Protein AF-A0A0P4W5N9-F1 (afdb_monomer)

Radius of gyration: 17.72 Å; Cα contacts (8 Å, |Δi|>4): 157; chains: 1; bounding box: 41×37×50 Å

Solvent-accessible surface area (backbone atoms only — not comparable to full-atom values): 8328 Å² total; per-residue (Å²): 131,87,74,68,89,72,48,88,64,92,82,83,87,87,86,87,86,80,56,73,93,50,96,64,72,24,64,38,69,40,83,50,71,43,61,37,95,86,62,81,39,44,71,47,76,47,77,48,41,24,41,26,53,96,51,42,62,42,7,51,51,43,60,77,39,32,64,59,48,20,67,70,31,73,38,44,77,46,87,46,69,68,39,29,52,49,18,48,55,47,11,52,50,53,41,54,58,51,50,67,73,49,50,70,64,64,67,70,71,61,83,83,72,88,75,98,79,72,88,78,78,68,92,40,49,51,74,56,80,78,82,81,129

Nearest PDB structures (foldseek):
  8t2j-assembly1_A  TM=9.171E-01  e=1.812E-06  Homo sapiens
  6b67-assembly3_C  TM=7.697E-01  e=2.756E-03  Homo sapiens
  4raf-assembly1_A  TM=7.796E-01  e=3.533E-03  Homo sapiens
  3jrq-assembly1_A  TM=7.396E-01  e=8.427E-03  Arabidopsis thaliana
  3nmn-assembly2_D  TM=6.580E-01  e=1.015E-02  Arabidopsis thaliana

Foldseek 3Di:
DPDQPFPQDPDDDDDDDDCPPPPDRLKDKDWDWDADPVRRTTPDIDIWIKAFDPHSVLNVLCRVQLVVQLVVDPLCRDSDPVSVVVSNVRSVVVSLVVCVVCVVVRVVPPPDDDDPDPPDDRGDIDTPPDDDD

Sequence (133 aa):
MPSASRVGVNLRASAYLHQGDRKYMEDEFQVAYQRTHDKKDIEYAFFGIFDGHGGKEAAHFAKDNLMDNIVSLRAFWSDDDEDVLAAIKEGFLQTHMAMWKVLGEWRENEVLAVSTHQRERRPSCIFLVSFSL

pLDDT: mean 79.3, std 20.72, range [22.66, 97.94]

Structure (mmCIF, N/CA/C/O backbone):
data_AF-A0A0P4W5N9-F1
#
_entry.id   AF-A0A0P4W5N9-F1
#
loop_
_atom_site.group_PDB
_atom_site.id
_atom_site.type_symbol
_atom_site.label_atom_id
_atom_site.label_alt_id
_atom_site.label_comp_id
_atom_site.label_asym_id
_atom_site.label_entity_id
_atom_site.label_seq_id
_atom_site.pdbx_PDB_ins_code
_atom_site.Cartn_x
_atom_site.Cartn_y
_atom_site.Cartn_z
_atom_site.occupancy
_atom_site.B_iso_or_equiv
_atom_site.auth_seq_id
_atom_site.auth_comp_id
_atom_site.auth_asym_id
_atom_site.auth_atom_id
_atom_site.pdbx_PDB_model_num
ATOM 1 N N . MET A 1 1 ? 15.531 -5.811 -24.502 1.00 41.53 1 MET A N 1
ATOM 2 C CA . MET A 1 1 ? 15.380 -5.323 -23.120 1.00 41.53 1 MET A CA 1
ATOM 3 C C . MET A 1 1 ? 15.980 -6.386 -22.216 1.00 41.53 1 MET A C 1
ATOM 5 O O . MET A 1 1 ? 15.424 -7.483 -22.205 1.00 41.53 1 MET A O 1
ATOM 9 N N . PRO A 1 2 ? 17.151 -6.176 -21.592 1.00 44.38 2 PRO A N 1
ATOM 10 C CA . PRO A 1 2 ? 17.578 -7.078 -20.538 1.00 44.38 2 PRO A CA 1
ATOM 11 C C . PRO A 1 2 ? 16.623 -6.896 -19.355 1.00 44.38 2 PRO A C 1
ATOM 13 O O . PRO A 1 2 ? 16.151 -5.800 -19.091 1.00 44.38 2 PRO A O 1
ATOM 16 N N . SER A 1 3 ? 16.250 -8.020 -18.767 1.00 47.47 3 SER A N 1
ATOM 17 C CA . SER A 1 3 ? 15.223 -8.154 -17.745 1.00 47.47 3 SER A CA 1
ATOM 18 C C . SER A 1 3 ? 15.693 -7.568 -16.418 1.00 47.47 3 SER A C 1
ATOM 20 O O . SER A 1 3 ? 16.749 -7.993 -15.945 1.00 47.47 3 SER A O 1
ATOM 22 N N . ALA A 1 4 ? 14.860 -6.727 -15.794 1.00 56.75 4 ALA A N 1
ATOM 23 C CA . ALA A 1 4 ? 14.888 -6.441 -14.361 1.00 56.75 4 ALA A CA 1
ATOM 24 C C . ALA A 1 4 ? 15.213 -7.720 -13.577 1.00 56.75 4 ALA A C 1
ATOM 26 O O . ALA A 1 4 ? 14.743 -8.807 -13.941 1.00 56.75 4 ALA A O 1
ATOM 27 N N . SER A 1 5 ? 16.062 -7.590 -12.560 1.00 54.41 5 SER A N 1
ATOM 28 C CA . SER A 1 5 ? 16.602 -8.648 -11.703 1.00 54.41 5 SER A CA 1
ATOM 29 C C . SER A 1 5 ? 15.534 -9.672 -11.303 1.00 54.41 5 SER A C 1
ATOM 31 O O . SER A 1 5 ? 14.800 -9.494 -10.334 1.00 54.41 5 SER A O 1
ATOM 33 N N . ARG A 1 6 ? 15.428 -10.759 -12.075 1.00 57.72 6 ARG A N 1
ATOM 34 C CA . ARG A 1 6 ? 14.434 -11.817 -11.870 1.00 57.72 6 ARG A CA 1
ATOM 35 C C . ARG A 1 6 ? 14.758 -12.570 -10.597 1.00 57.72 6 ARG A C 1
ATOM 37 O O . ARG A 1 6 ? 15.803 -13.215 -10.494 1.00 57.72 6 ARG A O 1
ATOM 44 N N . VAL A 1 7 ? 13.845 -12.512 -9.637 1.00 54.75 7 VAL A N 1
ATOM 45 C CA . VAL A 1 7 ? 13.990 -13.219 -8.374 1.00 54.75 7 VAL A CA 1
ATOM 46 C C . VAL A 1 7 ? 13.682 -14.704 -8.611 1.00 54.75 7 VAL A C 1
ATOM 48 O O . VAL A 1 7 ? 12.554 -15.165 -8.450 1.00 54.75 7 VAL A O 1
ATOM 51 N N . GLY A 1 8 ? 14.702 -15.470 -9.006 1.00 55.47 8 GLY A N 1
ATOM 52 C CA . GLY A 1 8 ? 14.658 -16.931 -9.134 1.00 55.47 8 GLY A CA 1
ATOM 53 C C . GLY A 1 8 ? 14.663 -17.636 -7.774 1.00 55.47 8 GLY A C 1
ATOM 54 O O . GLY A 1 8 ? 15.537 -18.461 -7.511 1.00 55.47 8 GLY A O 1
ATOM 55 N N . VAL A 1 9 ? 13.742 -17.277 -6.874 1.00 63.22 9 VAL A N 1
ATOM 56 C CA . VAL A 1 9 ? 13.707 -17.802 -5.500 1.00 63.22 9 VAL A CA 1
ATOM 57 C C . VAL A 1 9 ? 12.423 -18.569 -5.206 1.00 63.22 9 VAL A C 1
ATOM 59 O O . VAL A 1 9 ? 11.317 -18.165 -5.565 1.00 63.22 9 VAL A O 1
ATOM 62 N N . ASN A 1 10 ? 12.571 -19.664 -4.462 1.00 74.44 10 ASN A N 1
ATOM 63 C CA . ASN A 1 10 ? 11.459 -20.295 -3.762 1.00 74.44 10 ASN A CA 1
ATOM 64 C C . ASN A 1 10 ? 11.087 -19.420 -2.558 1.00 74.44 10 ASN A C 1
ATOM 66 O O . ASN A 1 10 ? 11.678 -19.544 -1.486 1.00 74.44 10 ASN A O 1
ATOM 70 N N . LEU A 1 11 ? 10.122 -18.518 -2.739 1.00 77.56 11 LEU A N 1
ATOM 71 C CA . LEU A 1 11 ? 9.620 -17.666 -1.665 1.00 77.56 11 LEU A CA 1
ATOM 72 C C . LEU A 1 11 ? 8.588 -18.426 -0.821 1.00 77.56 11 LEU A C 1
ATOM 74 O O . LEU A 1 11 ? 7.526 -18.808 -1.313 1.00 77.56 11 LEU A O 1
ATOM 78 N N . ARG A 1 12 ? 8.882 -18.616 0.467 1.00 86.94 12 ARG A N 1
ATOM 79 C CA . ARG A 1 12 ? 7.922 -19.100 1.465 1.00 86.94 12 ARG A CA 1
ATOM 80 C C . ARG A 1 12 ? 7.777 -18.045 2.549 1.00 86.94 12 ARG A C 1
ATOM 82 O O . ARG A 1 12 ? 8.737 -17.760 3.253 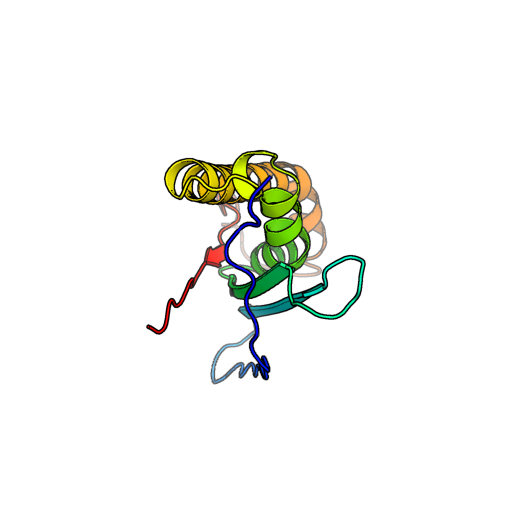1.00 86.94 12 ARG A O 1
ATOM 89 N N . ALA A 1 13 ? 6.570 -17.516 2.700 1.00 87.75 13 ALA A N 1
ATOM 90 C CA . ALA A 1 13 ? 6.246 -16.536 3.724 1.00 87.75 13 ALA A CA 1
ATOM 91 C C . ALA A 1 13 ? 5.087 -17.022 4.598 1.00 87.75 13 ALA A C 1
ATOM 93 O O . ALA A 1 13 ? 4.246 -17.819 4.178 1.00 87.75 13 ALA A O 1
ATOM 94 N N . SER A 1 14 ? 5.061 -16.569 5.844 1.00 91.12 14 SER A N 1
ATOM 95 C CA . SER A 1 14 ? 3.984 -16.807 6.803 1.00 91.12 14 SER A CA 1
ATOM 96 C C . SER A 1 14 ? 3.885 -15.581 7.702 1.00 91.12 14 SER A C 1
ATOM 98 O O . SER A 1 14 ? 4.897 -14.939 7.968 1.00 91.12 14 SER A O 1
ATOM 100 N N . ALA A 1 15 ? 2.678 -15.252 8.145 1.00 89.75 15 ALA A N 1
ATOM 101 C CA . ALA A 1 15 ? 2.411 -14.089 8.978 1.00 89.75 15 ALA A CA 1
ATOM 102 C C . ALA A 1 15 ? 1.452 -14.475 10.106 1.00 89.75 15 ALA A C 1
ATOM 104 O O . ALA A 1 15 ? 0.654 -15.405 9.964 1.00 89.75 15 ALA A O 1
ATOM 105 N N . TYR A 1 16 ? 1.565 -13.783 11.234 1.00 93.31 16 TYR A N 1
ATOM 106 C CA . TYR A 1 16 ? 0.788 -14.043 12.439 1.00 93.31 16 TYR A CA 1
ATOM 107 C C . TYR A 1 16 ? 0.581 -12.732 13.201 1.00 93.31 16 TYR A C 1
ATOM 109 O O . TYR A 1 16 ? 1.523 -11.955 13.337 1.00 93.31 16 TYR A O 1
ATOM 117 N N . LEU A 1 17 ? -0.637 -12.509 13.700 1.00 91.88 17 LEU A N 1
ATOM 118 C CA . LEU A 1 17 ? -0.993 -11.366 14.543 1.00 91.88 17 LEU A CA 1
ATOM 119 C C . LEU A 1 17 ? -1.381 -11.852 15.933 1.00 91.88 17 LEU A C 1
ATOM 121 O O . LEU A 1 17 ? -2.009 -12.902 16.085 1.00 91.88 17 LEU A O 1
ATOM 125 N N . HIS A 1 18 ? -1.042 -11.061 16.945 1.00 94.88 18 HIS A N 1
ATOM 126 C CA . HIS A 1 18 ? -1.394 -11.338 18.327 1.00 94.88 18 HIS A CA 1
ATOM 127 C C . HIS A 1 18 ? -1.795 -10.041 19.029 1.00 94.88 18 HIS A C 1
ATOM 129 O O . HIS A 1 18 ? -0.967 -9.154 19.202 1.00 94.88 18 HIS A O 1
ATOM 135 N N . GLN A 1 19 ? -3.050 -9.959 19.477 1.00 93.94 19 GLN A N 1
ATOM 136 C CA . GLN A 1 19 ? -3.602 -8.758 20.121 1.00 93.94 19 GLN A CA 1
ATOM 137 C C . GLN A 1 19 ? -2.890 -8.389 21.431 1.00 93.94 19 GLN A C 1
ATOM 139 O O . GLN A 1 19 ? -2.788 -7.212 21.782 1.00 93.94 19 GLN A O 1
ATOM 144 N N . GLY A 1 20 ? -2.409 -9.394 22.165 1.00 94.44 20 GLY A N 1
ATOM 145 C CA . GLY A 1 20 ? -1.807 -9.211 23.480 1.00 94.44 20 GLY A CA 1
ATOM 146 C C . GLY A 1 20 ? -2.792 -8.580 24.462 1.00 94.44 20 GLY A C 1
ATOM 147 O O . GLY A 1 20 ? -3.995 -8.826 24.398 1.00 94.44 20 GLY A O 1
ATOM 148 N N . ASP A 1 21 ? -2.277 -7.719 25.338 1.00 94.38 21 ASP A N 1
ATOM 149 C CA . ASP A 1 21 ? -3.060 -7.070 26.398 1.00 94.38 21 ASP A CA 1
ATOM 150 C C . ASP A 1 21 ? -3.845 -5.830 25.920 1.00 94.38 21 ASP A C 1
ATOM 152 O O . ASP A 1 21 ? -4.414 -5.087 26.725 1.00 94.38 21 ASP A O 1
ATOM 156 N N . ARG A 1 22 ? -3.867 -5.549 24.608 1.00 90.62 22 ARG A N 1
ATOM 157 C CA . ARG A 1 22 ? -4.613 -4.410 24.056 1.00 90.62 22 ARG A CA 1
ATOM 158 C C . ARG A 1 22 ? -6.112 -4.702 24.051 1.00 90.62 22 ARG A C 1
ATOM 160 O O . ARG A 1 22 ? -6.548 -5.832 23.859 1.00 90.62 22 ARG A O 1
ATOM 167 N N . LYS A 1 23 ? -6.925 -3.653 24.212 1.00 90.12 23 LYS A N 1
ATOM 168 C CA . LYS A 1 23 ? -8.394 -3.769 24.197 1.00 90.12 23 LYS A CA 1
ATOM 169 C C . LYS A 1 23 ? -8.940 -4.194 22.826 1.00 90.12 23 LYS A C 1
ATOM 171 O O . LYS A 1 23 ? -9.930 -4.917 22.772 1.00 90.12 23 LYS A O 1
ATOM 176 N N . TYR A 1 24 ? -8.293 -3.750 21.751 1.00 88.81 24 TYR A N 1
ATOM 177 C CA . TYR A 1 24 ? -8.650 -4.051 20.366 1.00 88.81 24 TYR A CA 1
ATOM 178 C C . TYR A 1 24 ? -7.382 -4.383 19.570 1.00 88.81 24 TYR A C 1
ATOM 180 O O . TYR A 1 24 ? -6.317 -3.841 19.868 1.00 88.81 24 TYR A O 1
ATOM 188 N N . MET A 1 25 ? -7.503 -5.270 18.580 1.00 92.56 25 MET A N 1
ATOM 189 C CA . MET A 1 25 ? -6.458 -5.545 17.591 1.00 92.56 25 MET A CA 1
ATOM 190 C C . MET A 1 25 ? -6.582 -4.522 16.455 1.00 92.56 25 MET A C 1
ATOM 192 O O . MET A 1 25 ? -7.532 -4.594 15.675 1.00 92.56 25 MET A O 1
ATOM 196 N N . GLU A 1 26 ? -5.670 -3.550 16.413 1.00 90.62 26 GLU A N 1
ATOM 197 C CA . GLU A 1 26 ? -5.640 -2.494 15.386 1.00 90.62 26 GLU A CA 1
ATOM 198 C C . GLU A 1 26 ? -4.587 -2.761 14.293 1.00 90.62 26 GLU A C 1
ATOM 200 O O . GLU A 1 26 ? -4.636 -2.118 13.246 1.00 90.62 26 GLU A O 1
ATOM 205 N N . ASP A 1 27 ? -3.679 -3.723 14.505 1.00 91.50 27 ASP A N 1
ATOM 206 C CA . ASP A 1 27 ? -2.677 -4.138 13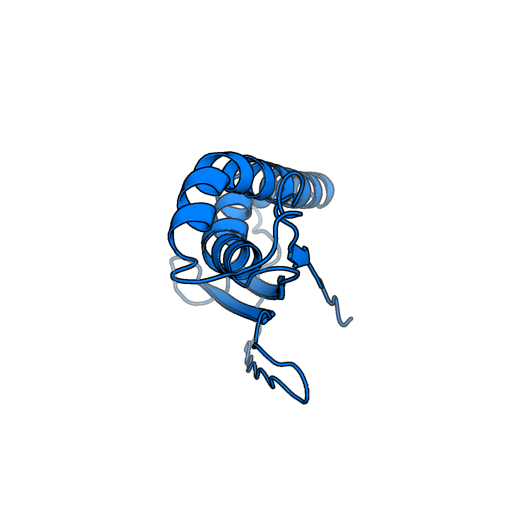.520 1.00 91.50 27 ASP A CA 1
ATOM 207 C C . ASP A 1 27 ? -3.295 -4.954 12.377 1.00 91.50 27 ASP A C 1
ATOM 209 O O . ASP A 1 27 ? -4.143 -5.827 12.580 1.00 91.50 27 ASP A O 1
ATOM 213 N N . GLU A 1 28 ? -2.770 -4.743 11.176 1.00 93.94 28 GLU A N 1
ATOM 214 C CA . GLU A 1 28 ? -3.072 -5.503 9.968 1.00 93.94 28 GLU A CA 1
ATOM 215 C C . GLU A 1 28 ? -1.775 -5.945 9.276 1.00 93.94 28 GLU A C 1
ATOM 217 O O . GLU A 1 28 ? -0.709 -5.353 9.455 1.00 93.94 28 GLU A O 1
ATOM 222 N N . PHE A 1 29 ? -1.854 -6.974 8.431 1.00 94.44 29 PHE A N 1
ATOM 223 C CA . PHE A 1 29 ? -0.754 -7.340 7.537 1.00 94.44 29 PHE A CA 1
ATOM 224 C C . PHE A 1 29 ? -1.254 -7.731 6.146 1.00 94.44 29 PHE A C 1
ATOM 226 O O . PHE A 1 29 ? -2.410 -8.121 5.961 1.00 94.44 29 PHE A O 1
ATOM 233 N N . GLN A 1 30 ? -0.349 -7.689 5.170 1.00 93.56 30 GLN A N 1
ATOM 234 C CA . GLN A 1 30 ? -0.564 -8.189 3.819 1.00 93.56 30 GLN A CA 1
ATOM 235 C C . GLN A 1 30 ? 0.653 -8.989 3.353 1.00 93.56 30 GLN A C 1
ATOM 237 O O . GLN A 1 30 ? 1.790 -8.551 3.503 1.00 93.56 30 GLN A O 1
ATOM 242 N N . VAL A 1 31 ? 0.399 -10.156 2.762 1.00 92.56 31 VAL A N 1
ATOM 243 C CA . VAL A 1 31 ? 1.395 -10.955 2.044 1.00 92.56 31 VAL A CA 1
ATOM 244 C C . VAL A 1 31 ? 0.872 -11.163 0.630 1.00 92.56 31 VAL A C 1
ATOM 246 O O . VAL A 1 31 ? -0.126 -11.857 0.442 1.00 92.56 31 VAL A O 1
ATOM 249 N N . ALA A 1 32 ? 1.530 -10.562 -0.354 1.00 90.56 32 ALA A N 1
ATOM 250 C CA . ALA A 1 32 ? 1.139 -10.629 -1.756 1.00 90.56 32 ALA A CA 1
ATOM 251 C C . ALA A 1 32 ? 2.355 -10.889 -2.649 1.00 90.56 32 ALA A C 1
ATOM 253 O O . ALA A 1 32 ? 3.489 -10.559 -2.309 1.00 90.56 32 ALA A O 1
ATOM 254 N N .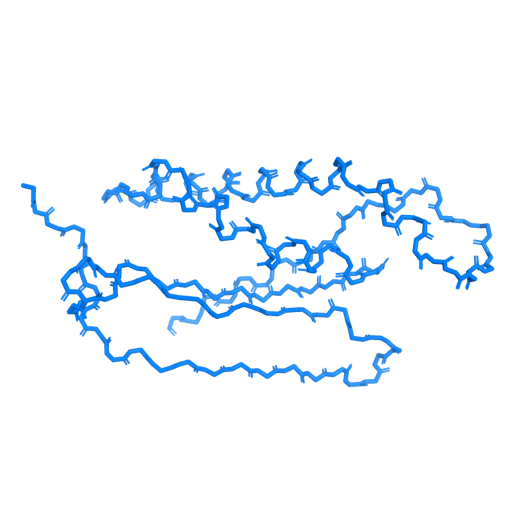 TYR A 1 33 ? 2.125 -11.513 -3.798 1.00 88.62 33 TYR A N 1
ATOM 255 C CA . TYR A 1 33 ? 3.154 -11.739 -4.804 1.00 88.62 33 TYR A CA 1
ATOM 256 C C . TYR A 1 33 ? 2.521 -11.748 -6.190 1.00 88.62 33 TYR A C 1
ATOM 258 O O . TYR A 1 33 ? 1.459 -12.337 -6.393 1.00 88.62 33 TYR A O 1
ATOM 266 N N . GLN A 1 34 ? 3.200 -11.133 -7.151 1.00 87.88 34 GLN A N 1
ATOM 267 C CA . GLN A 1 34 ? 2.845 -11.192 -8.561 1.00 87.88 34 GLN A CA 1
ATOM 268 C C . GLN A 1 34 ? 3.814 -12.126 -9.267 1.00 87.88 34 GLN A C 1
ATOM 270 O O . GLN A 1 34 ? 5.028 -12.064 -9.071 1.00 87.88 34 GLN A O 1
ATOM 275 N N . ARG A 1 35 ? 3.275 -13.019 -10.093 1.00 84.56 35 ARG A N 1
ATOM 276 C CA . ARG A 1 35 ? 4.086 -13.864 -10.969 1.00 84.56 35 ARG A CA 1
ATOM 277 C C . ARG A 1 35 ? 4.193 -13.231 -12.342 1.00 84.56 35 ARG A C 1
ATOM 279 O O . ARG A 1 35 ? 3.239 -12.631 -12.831 1.00 84.56 35 ARG A O 1
ATOM 286 N N . THR A 1 36 ? 5.323 -13.477 -12.981 1.00 82.44 36 THR A N 1
ATOM 287 C CA . THR A 1 36 ? 5.524 -13.208 -14.404 1.00 82.44 36 THR A CA 1
ATOM 288 C C . THR A 1 36 ? 4.471 -13.916 -15.268 1.00 82.44 36 THR A C 1
ATOM 290 O O . THR A 1 36 ? 3.872 -14.919 -14.863 1.00 82.44 36 THR A O 1
ATOM 293 N N . HIS A 1 37 ? 4.250 -13.415 -16.488 1.00 82.56 37 HIS A N 1
ATOM 294 C CA . HIS A 1 37 ? 3.244 -13.963 -17.409 1.00 82.56 37 HIS A CA 1
ATOM 295 C C . HIS A 1 37 ? 3.444 -15.460 -17.714 1.00 82.56 37 HIS A C 1
ATOM 297 O O . HIS A 1 37 ? 2.474 -16.207 -17.838 1.00 82.56 37 HIS A O 1
ATOM 303 N N . ASP A 1 38 ? 4.698 -15.920 -17.785 1.00 83.62 38 ASP A N 1
ATOM 304 C CA . ASP A 1 38 ? 5.042 -17.328 -18.014 1.00 83.62 38 ASP A CA 1
ATOM 305 C C . ASP A 1 38 ? 4.984 -18.197 -16.740 1.00 83.62 38 ASP A C 1
ATOM 307 O O . ASP A 1 38 ? 5.175 -19.413 -16.811 1.00 83.62 38 ASP A O 1
ATOM 311 N N . LYS A 1 39 ? 4.668 -17.583 -15.589 1.00 79.44 39 LYS A N 1
ATOM 312 C CA . LYS A 1 39 ? 4.534 -18.183 -14.254 1.00 79.44 39 LYS A CA 1
ATOM 313 C C . LYS A 1 39 ? 5.801 -18.857 -13.722 1.00 79.44 39 LYS A C 1
ATOM 315 O O . LYS A 1 39 ? 5.690 -19.610 -12.748 1.00 79.44 39 LYS A O 1
ATOM 320 N N . LYS A 1 40 ? 6.966 -18.616 -14.332 1.00 77.12 40 LYS A N 1
ATOM 321 C CA . LYS A 1 40 ? 8.236 -19.230 -13.914 1.00 77.12 40 LYS A CA 1
ATOM 322 C C . LYS A 1 40 ? 8.890 -18.465 -12.777 1.00 77.12 40 LYS A C 1
ATOM 324 O O . LYS A 1 40 ? 9.371 -19.091 -11.839 1.00 77.12 40 LYS A O 1
ATOM 329 N N . ASP A 1 41 ? 8.815 -17.140 -12.842 1.00 81.12 41 ASP A N 1
ATOM 330 C CA . ASP A 1 41 ? 9.458 -16.244 -11.887 1.00 81.12 41 ASP A CA 1
ATOM 331 C C . ASP A 1 41 ? 8.427 -15.408 -11.116 1.00 81.12 41 ASP A C 1
ATOM 333 O O . ASP A 1 41 ? 7.310 -15.153 -11.592 1.00 81.12 41 ASP A O 1
ATOM 337 N N . ILE A 1 42 ? 8.814 -14.963 -9.922 1.00 82.25 42 ILE A N 1
ATOM 338 C CA . ILE A 1 42 ? 8.087 -13.942 -9.165 1.00 82.25 42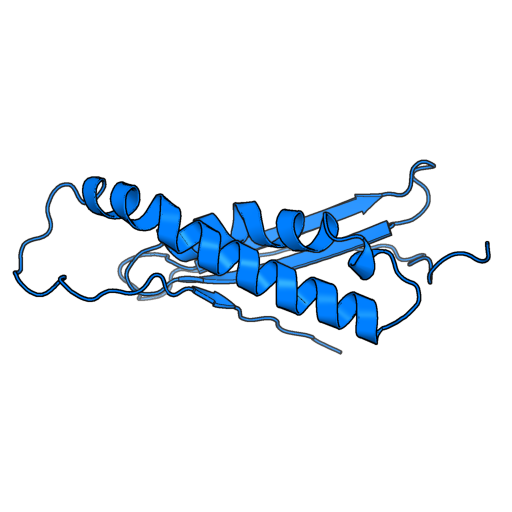 ILE A CA 1
ATOM 339 C C . ILE A 1 42 ? 8.564 -12.581 -9.670 1.00 82.25 42 ILE A C 1
ATOM 341 O O . ILE A 1 42 ? 9.761 -12.311 -9.703 1.00 82.25 42 ILE A O 1
ATOM 345 N N . GLU A 1 43 ? 7.615 -11.757 -10.096 1.00 84.62 43 GLU A N 1
ATOM 346 C CA . GLU A 1 43 ? 7.864 -10.420 -10.629 1.00 84.62 43 GLU A CA 1
ATOM 347 C C . GLU A 1 43 ? 8.072 -9.414 -9.493 1.00 84.62 43 GLU A C 1
ATOM 349 O O . GLU A 1 43 ? 9.042 -8.666 -9.500 1.00 84.62 43 GLU A O 1
ATOM 354 N N . TYR A 1 44 ? 7.226 -9.477 -8.463 1.00 88.00 44 TYR A N 1
ATOM 355 C CA . TYR A 1 44 ? 7.456 -8.803 -7.189 1.00 88.00 44 TYR A CA 1
ATOM 356 C C . TYR A 1 44 ? 6.772 -9.556 -6.044 1.00 88.00 44 TYR A C 1
ATOM 358 O O . TYR A 1 44 ? 5.823 -10.320 -6.245 1.00 88.00 44 TYR A O 1
ATOM 366 N N . ALA A 1 45 ? 7.239 -9.309 -4.824 1.00 90.94 45 ALA A N 1
ATOM 367 C CA . ALA A 1 45 ? 6.564 -9.701 -3.595 1.00 90.94 45 ALA A CA 1
ATOM 368 C C . ALA A 1 45 ? 6.377 -8.466 -2.709 1.00 90.94 45 ALA A C 1
ATOM 370 O O . ALA A 1 45 ? 7.272 -7.629 -2.616 1.00 90.94 45 ALA A O 1
ATOM 371 N N . PHE A 1 46 ? 5.215 -8.358 -2.072 1.00 92.44 46 PHE A N 1
ATOM 372 C CA . PHE A 1 46 ? 4.859 -7.268 -1.176 1.00 92.44 46 PHE A CA 1
ATOM 373 C C . PHE A 1 46 ? 4.492 -7.826 0.198 1.00 92.44 46 PHE A C 1
ATOM 375 O O . PHE A 1 46 ? 3.650 -8.721 0.325 1.00 92.44 46 PHE A O 1
ATOM 382 N N . PHE A 1 47 ? 5.124 -7.268 1.225 1.00 93.56 47 PHE A N 1
ATOM 383 C CA . PHE A 1 47 ? 4.879 -7.599 2.621 1.00 93.56 47 PHE A CA 1
ATOM 384 C C . PHE A 1 47 ? 4.598 -6.305 3.375 1.00 93.56 47 PHE A C 1
ATOM 386 O O . PHE A 1 47 ? 5.499 -5.493 3.577 1.00 93.56 47 PHE A O 1
ATOM 393 N N . GLY A 1 48 ? 3.344 -6.103 3.762 1.00 93.00 48 GLY A N 1
ATOM 394 C CA . GLY A 1 48 ? 2.914 -4.940 4.529 1.00 93.00 48 GLY A CA 1
ATOM 395 C C . GLY A 1 48 ? 2.601 -5.329 5.967 1.00 93.00 48 GLY A C 1
ATOM 396 O O . GLY A 1 48 ? 1.897 -6.313 6.185 1.00 93.00 48 GLY A O 1
ATOM 397 N N . ILE A 1 49 ? 3.103 -4.562 6.933 1.00 94.75 49 ILE A N 1
ATOM 398 C CA . ILE A 1 49 ? 2.709 -4.628 8.343 1.00 94.75 49 ILE A CA 1
ATOM 399 C C . ILE A 1 49 ? 2.264 -3.223 8.745 1.00 94.75 49 ILE A C 1
ATOM 401 O O . ILE A 1 49 ? 2.997 -2.246 8.562 1.00 94.75 49 ILE A O 1
ATOM 405 N N . PHE A 1 50 ? 1.044 -3.128 9.256 1.00 93.56 50 PHE A N 1
ATOM 406 C CA . PHE A 1 50 ? 0.327 -1.878 9.456 1.00 93.56 50 PHE A CA 1
ATOM 407 C C . PHE A 1 50 ? -0.098 -1.792 10.919 1.00 93.56 50 PHE A C 1
ATOM 409 O O . PHE A 1 50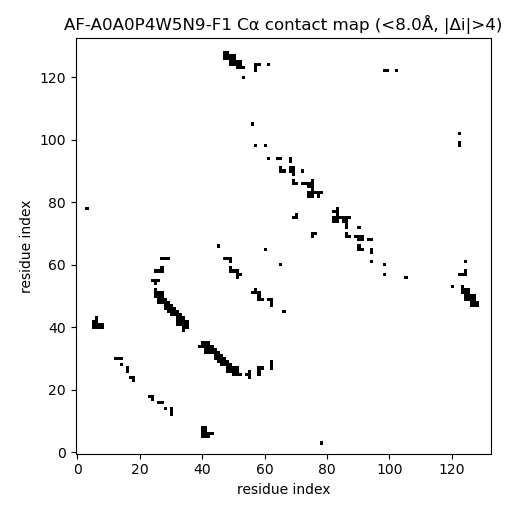 ? -0.960 -2.552 11.339 1.00 93.56 50 PHE A O 1
ATOM 416 N N . ASP A 1 51 ? 0.510 -0.895 11.692 1.00 90.06 51 ASP A N 1
ATOM 417 C CA . ASP A 1 51 ? 0.167 -0.649 13.099 1.00 90.06 51 ASP A CA 1
ATOM 418 C C . ASP A 1 51 ? -0.873 0.481 13.163 1.00 90.06 51 ASP A C 1
ATOM 420 O O . ASP A 1 51 ? -0.579 1.650 12.869 1.00 90.06 51 ASP A O 1
ATOM 424 N N . GLY A 1 52 ? -2.124 0.114 13.444 1.00 86.69 52 GLY A N 1
ATOM 425 C CA . GLY A 1 52 ? -3.230 1.057 13.581 1.00 86.69 52 GLY A CA 1
ATOM 426 C C . GLY A 1 52 ? -3.200 1.773 14.930 1.00 86.69 52 GLY A C 1
ATOM 427 O O . GLY A 1 52 ? -2.903 1.174 15.959 1.00 86.69 52 GLY A O 1
ATOM 428 N N . HIS A 1 53 ? -3.539 3.066 14.942 1.00 81.25 53 HIS A N 1
ATOM 429 C CA . HIS A 1 53 ? -3.675 3.820 16.187 1.00 81.25 53 HIS A CA 1
ATOM 430 C C . HIS A 1 53 ? -4.924 4.697 16.194 1.00 81.25 53 HIS A C 1
ATOM 432 O O . HIS A 1 53 ? -5.071 5.606 15.373 1.00 81.25 53 HIS A O 1
ATOM 438 N N . GLY A 1 54 ? -5.780 4.484 17.195 1.00 80.12 54 GLY A N 1
ATOM 439 C CA . GLY A 1 54 ? -6.986 5.288 17.399 1.00 80.12 54 GLY A CA 1
ATOM 440 C C . GLY A 1 54 ? -8.160 4.856 16.522 1.00 80.12 54 GLY A C 1
ATOM 441 O O . GLY A 1 54 ? -9.023 5.693 16.248 1.00 80.12 54 GLY A O 1
ATOM 442 N N . GLY A 1 55 ? -8.162 3.582 16.123 1.00 83.69 55 GLY A N 1
ATOM 443 C CA . GLY A 1 55 ? -9.053 2.948 15.156 1.00 83.69 55 GLY A CA 1
ATOM 444 C C . GLY A 1 55 ? -8.276 2.001 14.230 1.00 83.69 55 GLY A C 1
ATOM 445 O O . GLY A 1 55 ? -7.128 2.273 13.868 1.00 83.69 55 GLY A O 1
ATOM 446 N N . LYS A 1 56 ? -8.895 0.888 13.816 1.00 87.31 56 LYS A N 1
ATOM 447 C CA . LYS A 1 56 ? -8.285 -0.083 12.882 1.00 87.31 56 LYS A CA 1
ATOM 448 C C . LYS A 1 56 ? -8.395 0.344 11.414 1.00 87.31 56 LYS A C 1
ATOM 450 O O . LYS A 1 56 ? -7.809 -0.279 10.532 1.00 87.31 56 LYS A O 1
ATOM 455 N N . GLU A 1 57 ? -9.203 1.361 11.134 1.00 89.50 57 GLU A N 1
ATOM 456 C CA . GLU A 1 57 ? -9.658 1.736 9.797 1.00 89.50 57 GLU A CA 1
ATOM 457 C C . GLU A 1 57 ? -8.494 2.199 8.919 1.00 89.50 57 GLU A C 1
ATOM 459 O O . GLU A 1 57 ? -8.410 1.810 7.757 1.00 89.50 57 GLU A O 1
ATOM 464 N N . ALA A 1 58 ? -7.549 2.958 9.483 1.00 90.56 58 ALA A N 1
ATOM 465 C CA . ALA A 1 58 ? -6.363 3.403 8.756 1.00 90.56 58 ALA A CA 1
ATOM 466 C C . ALA A 1 58 ? -5.443 2.231 8.376 1.00 90.56 58 ALA A C 1
ATOM 468 O O . ALA A 1 58 ? -4.964 2.186 7.244 1.00 90.56 58 ALA A O 1
ATOM 469 N N . ALA A 1 59 ? -5.225 1.273 9.284 1.00 91.88 59 ALA A N 1
ATOM 470 C CA . ALA A 1 59 ? -4.427 0.077 9.005 1.00 91.88 59 ALA A CA 1
ATOM 471 C C . ALA A 1 59 ? -5.099 -0.821 7.955 1.00 91.88 59 ALA A C 1
ATOM 473 O O . ALA A 1 59 ? -4.446 -1.260 7.009 1.00 91.88 59 ALA A O 1
ATOM 474 N N . HIS A 1 60 ? -6.420 -1.009 8.055 1.00 94.06 60 HIS A N 1
ATOM 475 C CA . HIS A 1 60 ? -7.211 -1.713 7.042 1.00 94.06 60 HIS A CA 1
ATOM 476 C C . HIS A 1 60 ? -7.126 -1.037 5.670 1.00 94.06 60 HIS A C 1
ATOM 478 O O . HIS A 1 60 ? -6.846 -1.690 4.669 1.00 94.06 60 HIS A O 1
ATOM 484 N N . PHE A 1 61 ? -7.317 0.281 5.611 1.00 94.19 61 PHE A N 1
ATOM 485 C CA . PHE A 1 61 ? -7.259 1.015 4.351 1.00 94.19 61 PHE A CA 1
ATOM 486 C C . PHE A 1 61 ? -5.865 0.942 3.721 1.00 94.19 61 PHE A C 1
ATOM 488 O O . PHE A 1 61 ? -5.736 0.756 2.513 1.00 94.19 61 PHE A O 1
ATOM 495 N N . ALA A 1 62 ? -4.813 1.061 4.532 1.00 95.19 62 ALA A N 1
ATOM 496 C CA . ALA A 1 62 ? -3.438 0.900 4.078 1.00 95.19 62 ALA A CA 1
ATOM 497 C C . ALA A 1 62 ? -3.183 -0.489 3.477 1.00 95.19 62 ALA A C 1
ATOM 499 O O . ALA A 1 62 ? -2.653 -0.577 2.370 1.00 95.19 62 ALA A O 1
ATOM 500 N N . LYS A 1 63 ? -3.595 -1.553 4.174 1.00 95.06 63 LYS A N 1
ATOM 501 C CA . LYS A 1 63 ? -3.501 -2.942 3.707 1.00 95.06 63 LYS A CA 1
ATOM 502 C C . LYS A 1 63 ? -4.163 -3.145 2.346 1.00 95.06 63 LYS A C 1
ATOM 504 O O . LYS A 1 63 ? -3.590 -3.814 1.493 1.00 95.06 63 LYS A O 1
ATOM 509 N N . ASP A 1 64 ? -5.336 -2.560 2.139 1.00 95.81 64 ASP A N 1
ATOM 510 C CA . ASP A 1 64 ? -6.110 -2.794 0.920 1.00 95.81 64 ASP A CA 1
ATOM 511 C C . ASP A 1 64 ? -5.648 -1.939 -0.272 1.00 95.81 64 ASP A C 1
ATOM 513 O O . ASP A 1 64 ? -5.936 -2.295 -1.408 1.00 95.81 64 ASP A O 1
ATOM 517 N N . ASN A 1 65 ? -4.934 -0.827 -0.045 1.00 96.19 65 ASN A N 1
ATOM 518 C CA . ASN A 1 65 ? -4.661 0.159 -1.102 1.00 96.19 65 ASN A CA 1
ATOM 519 C C . ASN A 1 65 ? -3.174 0.459 -1.344 1.00 96.19 65 ASN A C 1
ATOM 521 O O . ASN A 1 65 ? -2.820 0.890 -2.441 1.00 96.19 65 ASN A O 1
ATOM 525 N N . LEU A 1 66 ? -2.289 0.283 -0.354 1.00 96.62 66 LEU A N 1
ATOM 526 C CA . LEU A 1 66 ? -0.905 0.762 -0.470 1.00 96.62 66 LEU A CA 1
ATOM 527 C C . LEU A 1 66 ? -0.142 0.062 -1.595 1.00 96.62 66 LEU A C 1
ATOM 529 O O . LEU A 1 66 ? 0.507 0.732 -2.396 1.00 96.62 66 LEU A O 1
ATOM 533 N N . MET A 1 67 ? -0.219 -1.270 -1.653 1.00 96.06 67 MET A N 1
ATOM 534 C CA . MET A 1 67 ? 0.459 -2.046 -2.690 1.00 96.06 67 MET A CA 1
ATOM 535 C C . MET A 1 67 ? 0.005 -1.594 -4.078 1.00 96.06 67 MET A C 1
ATOM 537 O O . MET A 1 67 ? 0.846 -1.256 -4.905 1.00 96.06 67 MET A O 1
ATOM 541 N N . ASP A 1 68 ? -1.307 -1.535 -4.305 1.00 96.75 68 ASP A N 1
ATOM 542 C CA . ASP A 1 68 ? -1.896 -1.176 -5.596 1.00 96.75 68 ASP A CA 1
ATOM 543 C C . ASP A 1 68 ? -1.486 0.236 -6.032 1.00 96.75 68 ASP A C 1
ATOM 545 O O . ASP A 1 68 ? -1.076 0.442 -7.177 1.00 96.75 68 ASP A O 1
ATOM 549 N N . ASN A 1 69 ? -1.491 1.196 -5.102 1.00 97.50 69 ASN A N 1
ATOM 550 C CA . ASN A 1 69 ? -1.018 2.552 -5.373 1.00 97.50 69 ASN A CA 1
ATOM 551 C C . ASN A 1 69 ? 0.464 2.569 -5.775 1.00 97.50 69 ASN A C 1
ATOM 553 O O . ASN A 1 69 ? 0.810 3.262 -6.726 1.00 97.50 69 ASN A O 1
ATOM 557 N N . ILE A 1 70 ? 1.331 1.784 -5.121 1.00 97.06 70 ILE A N 1
ATOM 558 C CA . ILE A 1 70 ? 2.758 1.690 -5.480 1.00 97.06 70 ILE A CA 1
ATOM 559 C C . ILE A 1 70 ? 2.937 1.046 -6.863 1.00 97.06 70 ILE A C 1
ATOM 561 O O . ILE A 1 70 ? 3.592 1.628 -7.727 1.00 97.06 70 ILE A O 1
ATOM 565 N N . VAL A 1 71 ? 2.351 -0.132 -7.102 1.00 95.94 71 VAL A N 1
ATOM 566 C CA . VAL A 1 71 ? 2.596 -0.907 -8.336 1.00 95.94 71 VAL A CA 1
ATOM 567 C C . VAL A 1 71 ? 1.902 -0.317 -9.565 1.00 95.94 71 VAL A C 1
ATOM 569 O O . VAL A 1 71 ? 2.291 -0.613 -10.693 1.00 95.94 71 VAL A O 1
ATOM 572 N N . SER A 1 72 ? 0.894 0.540 -9.382 1.00 97.12 72 SER A N 1
ATOM 573 C CA . SER A 1 72 ? 0.264 1.271 -10.490 1.00 97.12 72 SER A CA 1
ATOM 574 C C . SER A 1 72 ? 1.178 2.343 -11.104 1.00 97.12 72 SER A C 1
ATOM 576 O O . SER A 1 72 ? 0.959 2.777 -12.239 1.00 97.12 72 SER A O 1
ATOM 578 N N . LEU A 1 73 ? 2.219 2.772 -10.382 1.00 97.75 73 LEU A N 1
ATOM 579 C CA . LEU A 1 73 ? 3.133 3.817 -10.823 1.00 97.75 73 LEU A CA 1
ATOM 580 C C . LEU A 1 73 ? 4.168 3.249 -11.791 1.00 97.75 73 LEU A C 1
ATOM 582 O O . LEU A 1 73 ? 4.904 2.323 -11.471 1.00 97.75 73 LEU A O 1
ATOM 586 N N . ARG A 1 74 ? 4.307 3.874 -12.965 1.00 96.94 74 ARG A N 1
ATOM 587 C CA . ARG A 1 74 ? 5.294 3.466 -13.983 1.00 96.94 74 ARG A CA 1
ATOM 588 C C . ARG A 1 74 ? 6.723 3.375 -13.432 1.00 96.94 74 ARG A C 1
ATOM 590 O O . ARG A 1 74 ? 7.472 2.510 -13.865 1.00 96.94 74 ARG A O 1
ATOM 597 N N . ALA A 1 75 ? 7.084 4.260 -12.503 1.00 96.69 75 ALA A N 1
ATOM 598 C CA . ALA A 1 75 ? 8.417 4.313 -11.905 1.00 96.69 75 ALA A CA 1
ATOM 599 C C . ALA A 1 75 ? 8.746 3.071 -11.048 1.00 96.69 75 ALA A C 1
ATOM 601 O O . ALA A 1 75 ? 9.909 2.705 -10.951 1.00 96.69 75 ALA A O 1
ATOM 602 N N . PHE A 1 76 ? 7.740 2.360 -10.520 1.00 96.00 76 PHE A N 1
ATOM 603 C CA . PHE A 1 76 ? 7.948 1.087 -9.815 1.00 96.00 76 PHE A CA 1
ATOM 604 C C . PHE A 1 76 ? 8.529 -0.002 -10.731 1.00 96.00 76 PHE A C 1
ATOM 606 O O . PHE A 1 76 ? 9.244 -0.884 -10.276 1.00 96.00 76 PHE A O 1
ATOM 613 N N . TRP A 1 77 ? 8.231 0.077 -12.028 1.00 94.06 77 TRP A N 1
ATOM 614 C CA . TRP A 1 77 ? 8.663 -0.880 -13.048 1.00 94.06 77 TRP A CA 1
ATOM 615 C C . TRP A 1 77 ? 9.963 -0.464 -13.753 1.00 94.06 77 TRP A C 1
ATOM 617 O O . TRP A 1 77 ? 10.285 -1.004 -14.811 1.00 94.06 77 TRP A O 1
ATOM 627 N N . SER A 1 78 ? 10.661 0.542 -13.219 1.00 93.50 78 SER A N 1
ATOM 628 C CA . SER A 1 78 ? 11.962 0.991 -13.719 1.00 93.50 78 SER A CA 1
ATOM 629 C C . SER A 1 78 ? 13.075 0.050 -13.250 1.00 93.50 78 SER A C 1
ATOM 631 O O . SER A 1 78 ? 12.960 -0.585 -12.206 1.00 93.50 78 SER A O 1
ATOM 633 N N . ASP A 1 79 ? 14.172 -0.002 -14.006 1.00 91.31 79 ASP A N 1
ATOM 634 C CA . ASP A 1 79 ? 15.413 -0.664 -13.579 1.00 91.31 79 ASP A CA 1
ATOM 635 C C . ASP A 1 79 ? 16.295 0.265 -12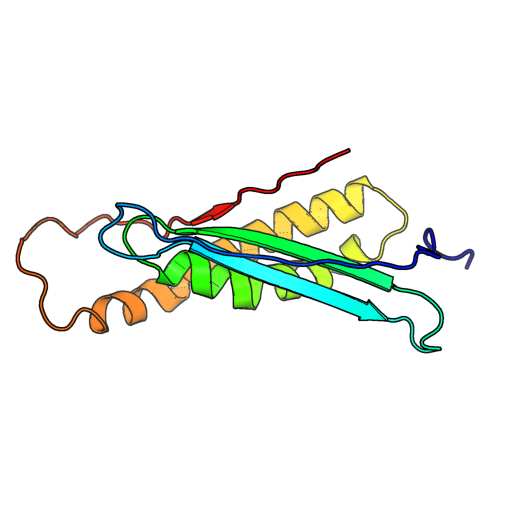.709 1.00 91.31 79 ASP A C 1
ATOM 637 O O . ASP A 1 79 ? 17.372 -0.139 -12.275 1.00 91.31 79 ASP A O 1
ATOM 641 N N . ASP A 1 80 ? 15.873 1.518 -12.491 1.00 95.12 80 ASP A N 1
ATOM 642 C CA . ASP A 1 80 ? 16.555 2.504 -11.645 1.00 95.12 80 ASP A CA 1
ATOM 643 C C . ASP A 1 80 ? 15.978 2.492 -10.218 1.00 95.12 80 ASP A C 1
ATOM 645 O O . ASP A 1 80 ? 14.791 2.762 -10.009 1.00 95.12 80 ASP A O 1
ATOM 649 N N . ASP A 1 81 ? 16.825 2.213 -9.225 1.00 94.31 81 ASP A N 1
ATOM 650 C CA . ASP A 1 81 ? 16.439 2.160 -7.811 1.00 94.31 81 ASP A CA 1
ATOM 651 C C . ASP A 1 81 ? 15.840 3.487 -7.304 1.00 94.31 81 ASP A C 1
ATOM 653 O O . ASP A 1 81 ? 14.952 3.471 -6.447 1.00 94.31 81 ASP A O 1
ATOM 657 N N . GLU A 1 82 ? 16.271 4.641 -7.830 1.00 96.94 82 GLU A N 1
ATOM 658 C CA . GLU A 1 82 ? 15.727 5.947 -7.428 1.00 96.94 82 GLU A CA 1
ATOM 659 C C . GLU A 1 82 ? 14.296 6.153 -7.942 1.00 96.94 82 GLU A C 1
ATOM 661 O O . GLU A 1 82 ? 13.458 6.718 -7.230 1.00 96.94 82 GLU A O 1
ATOM 666 N N . ASP A 1 83 ? 13.978 5.641 -9.134 1.00 97.38 83 ASP A N 1
ATOM 667 C CA . ASP A 1 83 ? 12.613 5.640 -9.668 1.00 97.38 83 ASP A CA 1
ATOM 668 C C . ASP A 1 83 ? 11.703 4.732 -8.828 1.00 97.38 83 ASP A C 1
ATOM 670 O O . ASP A 1 83 ? 10.589 5.126 -8.462 1.00 97.38 83 ASP A O 1
ATOM 674 N N . VAL A 1 84 ? 12.185 3.540 -8.463 1.00 96.06 84 VAL A N 1
ATOM 675 C CA . VAL A 1 84 ? 11.442 2.609 -7.601 1.00 96.06 84 VAL A CA 1
ATOM 676 C C . VAL A 1 84 ? 11.204 3.233 -6.224 1.00 96.06 84 VAL A C 1
ATOM 678 O O . VAL A 1 84 ? 10.080 3.213 -5.710 1.00 96.06 84 VAL A O 1
ATOM 681 N N . LEU A 1 85 ? 12.223 3.867 -5.636 1.00 96.75 85 LEU A N 1
ATOM 682 C CA . LEU A 1 85 ? 12.102 4.588 -4.370 1.00 96.75 85 LEU A CA 1
ATOM 683 C C . LEU A 1 85 ? 11.105 5.753 -4.467 1.00 96.75 85 LEU A C 1
ATOM 685 O O . LEU A 1 85 ? 10.322 5.977 -3.537 1.00 96.75 85 LEU A O 1
ATOM 689 N N . ALA A 1 86 ? 11.114 6.496 -5.575 1.00 97.44 86 ALA A N 1
ATOM 690 C CA . ALA A 1 86 ? 10.154 7.563 -5.830 1.00 97.44 86 ALA A CA 1
ATOM 691 C C . ALA A 1 86 ? 8.720 7.022 -5.944 1.00 97.44 86 ALA A C 1
ATOM 693 O O . ALA A 1 86 ? 7.807 7.610 -5.362 1.00 97.44 86 ALA A O 1
ATOM 694 N N . ALA A 1 87 ? 8.522 5.879 -6.607 1.00 97.94 87 ALA A N 1
ATOM 695 C CA . ALA A 1 87 ? 7.224 5.216 -6.696 1.00 97.94 87 ALA A CA 1
ATOM 696 C C . ALA A 1 87 ? 6.699 4.782 -5.323 1.00 97.94 87 ALA A C 1
ATOM 698 O O . ALA A 1 87 ? 5.532 5.002 -5.009 1.00 97.94 87 ALA A O 1
ATOM 699 N N . ILE A 1 88 ? 7.563 4.229 -4.467 1.00 96.81 88 ILE A N 1
ATOM 700 C CA . ILE A 1 88 ? 7.186 3.878 -3.094 1.00 96.81 88 ILE A CA 1
ATOM 701 C C . ILE A 1 88 ? 6.735 5.138 -2.343 1.00 96.81 88 ILE A C 1
ATOM 703 O O . ILE A 1 88 ? 5.627 5.168 -1.812 1.00 96.81 88 ILE A O 1
ATOM 707 N N . LYS A 1 89 ? 7.540 6.209 -2.342 1.00 97.31 89 LYS A N 1
ATOM 708 C CA . LYS A 1 89 ? 7.192 7.476 -1.666 1.00 97.31 89 LYS A CA 1
ATOM 709 C C . LYS A 1 89 ? 5.854 8.043 -2.151 1.00 97.31 89 LYS A C 1
ATOM 711 O O . LYS A 1 89 ? 5.026 8.441 -1.333 1.00 97.31 89 LYS A O 1
ATOM 716 N N . GLU A 1 90 ? 5.632 8.053 -3.461 1.00 97.62 90 GLU A N 1
ATOM 717 C CA . GLU A 1 90 ? 4.391 8.543 -4.058 1.00 97.62 90 GLU A CA 1
ATOM 718 C C . GLU A 1 90 ? 3.195 7.647 -3.708 1.00 97.62 90 GLU A C 1
ATOM 720 O O . GLU A 1 90 ? 2.153 8.157 -3.306 1.00 97.62 90 GLU A O 1
ATOM 725 N N . GLY A 1 91 ? 3.339 6.320 -3.751 1.00 97.06 91 GLY A N 1
ATOM 726 C CA . GLY A 1 91 ? 2.280 5.391 -3.349 1.00 97.06 91 GLY A CA 1
ATOM 727 C C . GLY A 1 91 ? 1.852 5.575 -1.888 1.00 97.06 91 GLY A C 1
ATOM 728 O O . GLY A 1 91 ? 0.657 5.545 -1.579 1.00 97.06 91 GLY A O 1
ATOM 729 N N . PHE A 1 92 ? 2.796 5.869 -0.987 1.00 95.62 92 PHE A N 1
ATOM 730 C CA . PHE A 1 92 ? 2.493 6.252 0.397 1.00 95.62 92 PHE A CA 1
ATOM 731 C C . PHE A 1 92 ? 1.685 7.554 0.477 1.00 95.62 92 PHE A C 1
ATOM 733 O O . PHE A 1 92 ? 0.682 7.612 1.194 1.00 95.62 92 PHE A O 1
ATOM 740 N N . LEU A 1 93 ? 2.089 8.591 -0.266 1.00 95.69 93 LEU A N 1
ATOM 741 C CA . LEU A 1 93 ? 1.374 9.870 -0.304 1.00 95.69 93 LEU A CA 1
ATOM 742 C C . LEU A 1 93 ? -0.037 9.708 -0.876 1.00 95.69 93 LEU A C 1
ATOM 744 O O . LEU A 1 93 ? -0.990 10.189 -0.265 1.00 95.69 93 LEU A O 1
ATOM 748 N N . GLN A 1 94 ? -0.199 8.990 -1.988 1.00 96.81 94 GLN A N 1
ATOM 749 C CA . GLN A 1 94 ? -1.508 8.721 -2.589 1.00 96.81 94 GLN A CA 1
ATOM 750 C C . GLN A 1 94 ? -2.423 7.971 -1.626 1.00 96.81 94 GLN A C 1
ATOM 752 O O . GLN A 1 94 ? -3.569 8.377 -1.429 1.00 96.81 94 GLN A O 1
ATOM 757 N N . THR A 1 95 ? -1.898 6.942 -0.959 1.00 95.44 95 THR A N 1
ATOM 758 C CA . THR A 1 95 ? -2.644 6.178 0.047 1.00 95.44 95 THR A CA 1
ATOM 759 C C . THR A 1 95 ? -3.074 7.075 1.206 1.00 95.44 95 THR A C 1
ATOM 761 O O . THR A 1 95 ? -4.246 7.078 1.578 1.00 95.44 95 THR A O 1
ATOM 764 N N . HIS A 1 96 ? -2.167 7.903 1.735 1.00 91.00 96 HIS A N 1
ATOM 765 C CA . HIS A 1 96 ? -2.484 8.847 2.808 1.00 91.00 96 HIS A CA 1
ATOM 766 C C . HIS A 1 96 ? -3.556 9.864 2.388 1.00 91.00 96 HIS A C 1
ATOM 768 O O . HIS A 1 96 ? -4.515 10.104 3.120 1.00 91.00 96 HIS A O 1
ATOM 774 N N . MET A 1 97 ? -3.435 10.446 1.194 1.00 92.31 97 MET A N 1
ATOM 775 C CA . MET A 1 97 ? -4.414 11.406 0.678 1.00 92.31 97 MET A CA 1
ATOM 776 C C . MET A 1 97 ? -5.768 10.750 0.389 1.00 92.31 97 MET A C 1
ATOM 778 O O . MET A 1 97 ? -6.805 11.399 0.531 1.00 92.31 97 MET A O 1
ATOM 782 N N . ALA A 1 98 ? -5.790 9.470 0.014 1.00 92.88 98 ALA A N 1
ATOM 783 C CA . ALA A 1 98 ? -7.022 8.712 -0.157 1.00 92.88 98 ALA A CA 1
ATOM 784 C C . ALA A 1 98 ? -7.726 8.446 1.187 1.00 92.88 98 ALA A C 1
ATOM 786 O O . ALA A 1 98 ? -8.942 8.618 1.257 1.00 92.88 98 ALA A O 1
ATOM 787 N N . MET A 1 99 ? -6.985 8.169 2.271 1.00 90.31 99 MET A N 1
ATOM 788 C CA . MET A 1 99 ? -7.562 8.052 3.623 1.00 90.31 99 MET A CA 1
ATOM 789 C C . MET A 1 99 ? -8.315 9.320 4.042 1.00 90.31 99 MET A C 1
ATOM 791 O O . MET A 1 99 ? -9.408 9.244 4.598 1.00 90.31 99 MET A O 1
ATOM 795 N N . TRP A 1 100 ? -7.770 10.502 3.738 1.00 87.06 100 TRP A N 1
ATOM 796 C CA . TRP A 1 100 ? -8.432 11.775 4.047 1.00 87.06 100 TRP A CA 1
ATOM 797 C C . TRP A 1 100 ? -9.802 11.929 3.379 1.00 87.06 100 TRP A C 1
ATOM 799 O O . TRP A 1 100 ? -10.676 12.586 3.942 1.00 87.06 100 TRP A O 1
ATOM 809 N N . LYS A 1 101 ? -10.007 11.321 2.205 1.00 89.62 101 LYS A N 1
ATOM 810 C CA . LYS A 1 101 ? -11.276 11.400 1.467 1.00 89.62 101 LYS A CA 1
ATOM 811 C C . LYS A 1 101 ? -12.367 10.532 2.090 1.00 89.62 101 LYS A C 1
ATOM 813 O O . LYS A 1 101 ? -13.527 10.922 2.054 1.00 89.62 101 LYS A O 1
ATOM 818 N N . VAL A 1 102 ? -11.991 9.398 2.680 1.00 85.88 102 VAL A N 1
ATOM 819 C CA . VAL A 1 102 ? -12.924 8.439 3.303 1.00 85.88 102 VAL A CA 1
ATOM 820 C C . VAL A 1 102 ? -13.065 8.631 4.816 1.00 85.88 102 VAL A C 1
ATOM 822 O O . VAL A 1 102 ? -13.894 7.987 5.451 1.00 85.88 102 VAL A O 1
ATOM 825 N N . LEU A 1 103 ? -12.308 9.563 5.410 1.00 82.44 103 LEU A N 1
ATOM 826 C CA . LEU A 1 103 ? -12.304 9.822 6.854 1.00 82.44 103 LEU A CA 1
ATOM 827 C C . LEU A 1 103 ? -13.699 10.132 7.426 1.00 82.44 103 LEU A C 1
ATOM 829 O O . LEU A 1 103 ? -13.961 9.840 8.591 1.00 82.44 103 LEU A O 1
ATOM 833 N N . GLY A 1 104 ? -14.585 10.739 6.630 1.00 80.00 104 GLY A N 1
ATOM 834 C CA . GLY A 1 104 ? -15.966 11.015 7.036 1.00 80.00 104 GLY A CA 1
ATOM 835 C C . GLY A 1 104 ? -16.769 9.743 7.324 1.00 80.00 104 GLY A C 1
ATOM 836 O O . GLY A 1 104 ? -17.488 9.697 8.316 1.00 80.00 104 GLY A O 1
ATOM 837 N N . GLU A 1 105 ? -16.577 8.697 6.521 1.00 82.12 105 GLU A N 1
ATOM 838 C CA . GLU A 1 105 ? -17.299 7.420 6.623 1.00 82.12 105 GLU A CA 1
ATOM 839 C C . GLU A 1 105 ? -16.861 6.615 7.855 1.00 82.12 105 GLU A C 1
ATOM 841 O O . GLU A 1 105 ? -17.653 5.909 8.475 1.00 82.12 105 GLU A O 1
ATOM 846 N N . TRP A 1 106 ? -15.599 6.757 8.268 1.00 80.75 106 TRP A N 1
ATOM 847 C CA . TRP A 1 106 ? -15.065 6.063 9.445 1.00 80.75 106 TRP A CA 1
ATOM 848 C C . TRP A 1 106 ? -15.675 6.574 10.753 1.00 80.75 106 TRP A C 1
ATOM 850 O O . TRP A 1 106 ? -15.749 5.839 11.732 1.00 80.75 106 TRP A O 1
ATOM 860 N N . ARG A 1 107 ? -16.163 7.821 10.765 1.00 59.47 107 ARG A N 1
ATOM 861 C CA . ARG A 1 107 ? -16.768 8.456 11.945 1.00 59.47 107 ARG A CA 1
ATOM 862 C C . ARG A 1 107 ? -18.195 7.986 12.227 1.00 59.47 107 ARG A C 1
ATOM 864 O O . ARG A 1 107 ? -18.675 8.191 13.336 1.00 59.47 107 ARG A O 1
ATOM 871 N N . GLU A 1 108 ? -18.869 7.369 11.258 1.00 53.69 108 GLU A N 1
ATOM 872 C CA . GLU A 1 108 ? -20.265 6.929 11.400 1.00 53.69 108 GLU A CA 1
ATOM 873 C C . GLU A 1 108 ? -20.394 5.485 11.911 1.00 53.69 108 GLU A C 1
ATOM 875 O O . GLU A 1 108 ? -21.445 5.105 12.425 1.00 53.69 108 GLU A O 1
ATOM 880 N N . ASN A 1 109 ? -19.315 4.696 11.859 1.00 50.31 109 ASN A N 1
ATOM 881 C CA . ASN A 1 109 ? -19.313 3.294 12.290 1.00 50.31 109 ASN A CA 1
ATOM 882 C C . ASN A 1 109 ? -19.054 3.092 13.802 1.00 50.31 109 ASN A C 1
ATOM 884 O O . ASN A 1 109 ? -19.159 1.966 14.292 1.00 50.31 109 ASN A O 1
ATOM 888 N N . GLU A 1 110 ? -18.792 4.157 14.576 1.00 50.12 110 GLU A N 1
ATOM 889 C CA . GLU A 1 110 ? -18.810 4.120 16.049 1.00 50.12 110 GLU A CA 1
ATOM 890 C C . GLU A 1 110 ? -20.260 4.185 16.564 1.00 50.12 110 GLU A C 1
ATOM 892 O O . GLU A 1 110 ? -20.743 5.202 17.071 1.00 50.12 110 GLU A O 1
ATOM 897 N N . VAL A 1 111 ? -20.985 3.069 16.481 1.00 44.12 111 VAL A N 1
ATOM 8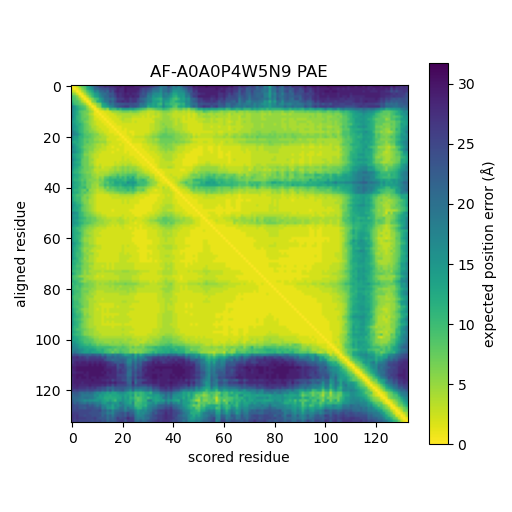98 C CA . VAL A 1 111 ? -22.182 2.898 17.310 1.00 44.12 111 VAL A CA 1
ATOM 899 C C . VAL A 1 111 ? -21.718 2.875 18.774 1.00 44.12 111 VAL A C 1
ATOM 901 O O . VAL A 1 111 ? -21.210 1.865 19.249 1.00 44.12 111 VAL A O 1
ATOM 904 N N . LEU A 1 112 ? -21.922 4.002 19.473 1.00 41.50 112 LEU A N 1
ATOM 905 C CA . LEU A 1 112 ? -21.707 4.239 20.913 1.00 41.50 112 LEU A CA 1
ATOM 906 C C . LEU A 1 112 ? -20.249 4.498 21.357 1.00 41.50 112 LEU A C 1
ATOM 908 O O . LEU A 1 112 ? -19.611 3.636 21.957 1.00 41.50 112 LEU A O 1
ATOM 912 N N . ALA A 1 113 ? -19.773 5.742 21.237 1.00 42.50 113 ALA A N 1
ATOM 913 C CA . ALA A 1 113 ? -18.660 6.235 22.055 1.00 42.50 113 ALA A CA 1
ATOM 914 C C . ALA A 1 113 ? -18.981 7.594 22.697 1.00 42.50 113 ALA A C 1
ATOM 916 O O . ALA A 1 113 ? -18.906 8.670 22.108 1.00 42.50 113 ALA A O 1
ATOM 917 N N . VAL A 1 114 ? -19.358 7.491 23.968 1.00 43.28 114 VAL A N 1
ATOM 918 C CA . VAL A 1 114 ? -19.288 8.526 25.000 1.00 43.28 114 VAL A CA 1
ATOM 919 C C . VAL A 1 114 ? -17.946 9.270 24.941 1.00 43.28 114 VAL A C 1
ATOM 921 O O . VAL A 1 114 ? -16.901 8.651 24.765 1.00 43.28 114 VAL A O 1
ATOM 924 N N . SER A 1 115 ? -18.000 10.573 25.239 1.00 35.47 115 SER A N 1
ATOM 925 C CA . SER A 1 115 ? -16.890 11.503 25.506 1.00 35.47 115 SER A CA 1
ATOM 926 C C . SER A 1 115 ? -16.531 12.445 24.354 1.00 35.47 115 SER A C 1
ATOM 928 O O . SER A 1 115 ? -15.732 12.183 23.457 1.00 35.47 115 SER A O 1
ATOM 930 N N . THR A 1 116 ? -17.118 13.631 24.462 1.00 37.84 116 THR A N 1
ATOM 931 C CA . THR A 1 116 ? -16.692 14.896 23.872 1.00 37.84 116 THR A CA 1
ATOM 932 C C . THR A 1 116 ? -15.180 15.117 24.034 1.00 37.84 116 THR A C 1
ATOM 934 O O . THR A 1 116 ? -14.790 15.625 25.076 1.00 37.84 116 THR A O 1
ATOM 937 N N . HIS A 1 117 ? -14.342 14.734 23.055 1.00 40.94 117 HIS A N 1
ATOM 938 C CA . HIS A 1 117 ? -13.018 15.330 22.719 1.00 40.94 117 HIS A CA 1
ATOM 939 C C . HIS A 1 117 ? -12.381 14.713 21.436 1.00 40.94 117 HIS A C 1
ATOM 941 O O . HIS A 1 117 ? -11.167 14.603 21.308 1.00 40.94 117 HIS A O 1
ATOM 947 N N . GLN A 1 118 ? -13.183 14.309 20.443 1.00 43.62 118 GLN A N 1
ATOM 948 C CA . GLN A 1 118 ? -12.724 13.635 19.205 1.00 43.62 118 GLN A CA 1
ATOM 949 C C . GLN A 1 118 ? -12.483 14.580 17.998 1.00 43.62 118 GLN A C 1
ATOM 951 O O . GLN A 1 118 ? -12.324 14.125 16.869 1.00 43.62 118 GLN A O 1
ATOM 956 N N . ARG A 1 119 ? -12.455 15.911 18.180 1.00 41.56 119 ARG A N 1
ATOM 957 C CA . ARG A 1 119 ? -12.491 16.869 17.046 1.00 41.56 119 ARG A CA 1
ATOM 958 C C . ARG A 1 119 ? -11.241 16.915 16.143 1.00 41.56 119 ARG A C 1
ATOM 960 O O . ARG A 1 119 ? -11.342 17.489 15.066 1.00 41.56 119 ARG A O 1
ATOM 967 N N . GLU A 1 120 ? -10.123 16.278 16.500 1.00 49.75 120 GLU A N 1
ATOM 968 C CA . GLU A 1 120 ? -8.842 16.403 15.770 1.00 49.75 120 GLU A CA 1
ATOM 969 C C . GLU A 1 120 ? -8.062 15.085 15.573 1.00 49.75 120 GLU A C 1
ATOM 971 O O . GLU A 1 120 ? -6.835 15.085 15.487 1.00 49.75 120 GLU A O 1
ATOM 976 N N . ARG A 1 121 ? -8.728 13.926 15.465 1.00 56.44 121 ARG A N 1
ATOM 977 C CA . ARG A 1 121 ? -8.003 12.693 15.101 1.00 56.44 121 ARG A CA 1
ATOM 978 C C . ARG A 1 121 ? -7.677 12.676 13.605 1.00 56.44 121 ARG A C 1
ATOM 980 O O . ARG A 1 121 ? -8.580 12.634 12.768 1.00 56.44 121 ARG A O 1
ATOM 987 N N . ARG A 1 122 ? -6.381 12.747 13.278 1.00 59.94 122 ARG A N 1
ATOM 988 C CA . ARG A 1 122 ? -5.849 12.514 11.925 1.00 59.94 122 ARG A CA 1
ATOM 989 C C . ARG A 1 122 ? -5.810 11.002 11.679 1.00 59.94 122 ARG A C 1
ATOM 991 O O . ARG A 1 122 ? -5.451 10.286 12.611 1.00 59.94 122 ARG A O 1
ATOM 998 N N . PRO A 1 123 ? -6.135 10.512 10.471 1.00 62.75 123 PRO A N 1
ATOM 999 C CA . PRO A 1 123 ? -5.929 9.107 10.148 1.00 62.75 123 PRO A CA 1
ATOM 1000 C C . PRO A 1 123 ? -4.434 8.799 10.276 1.00 62.75 123 PRO A C 1
ATOM 1002 O O . PRO A 1 123 ? -3.609 9.390 9.575 1.00 62.75 123 PRO A O 1
ATOM 1005 N N . SER A 1 124 ? -4.085 7.919 11.212 1.00 59.75 124 SER A N 1
ATOM 1006 C CA . SER A 1 124 ? -2.707 7.507 11.457 1.00 59.75 124 SER A CA 1
ATOM 1007 C C . SER A 1 124 ? -2.606 5.990 11.473 1.00 59.75 124 SER A C 1
ATOM 1009 O O . SER A 1 124 ? -3.168 5.327 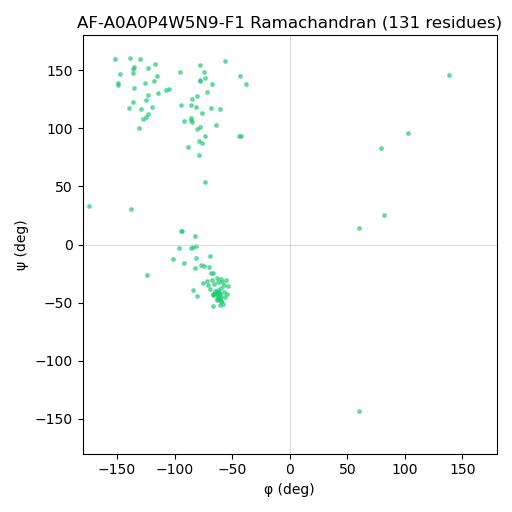12.337 1.00 59.75 124 SER A O 1
ATOM 1011 N N . CYS A 1 125 ? -1.855 5.469 10.511 1.00 60.47 125 CYS A N 1
ATOM 1012 C CA . CYS A 1 125 ? -1.280 4.136 10.535 1.00 60.47 125 CYS A CA 1
ATOM 1013 C C . CYS A 1 125 ? 0.235 4.330 10.593 1.00 60.47 125 CYS A C 1
ATOM 1015 O O . CYS A 1 125 ? 0.782 5.106 9.802 1.00 60.47 125 CYS A O 1
ATOM 1017 N N . ILE A 1 126 ? 0.915 3.660 11.519 1.00 61.06 126 ILE A N 1
ATOM 1018 C CA . ILE A 1 126 ? 2.373 3.582 11.502 1.00 61.06 126 ILE A CA 1
ATOM 1019 C C . ILE A 1 126 ? 2.732 2.414 10.586 1.00 61.06 126 ILE A C 1
ATOM 1021 O O . ILE A 1 126 ? 2.315 1.277 10.797 1.00 61.06 126 ILE A O 1
ATOM 1025 N N . PHE A 1 127 ? 3.475 2.702 9.523 1.00 56.59 127 PHE A N 1
ATOM 1026 C CA . PHE A 1 127 ? 3.979 1.672 8.625 1.00 56.59 127 PHE A CA 1
ATOM 1027 C C . PHE A 1 127 ? 5.288 1.137 9.194 1.00 56.59 127 PHE A C 1
ATOM 1029 O O . PHE A 1 127 ? 6.311 1.824 9.169 1.00 56.59 127 PHE A O 1
ATOM 1036 N N . LEU A 1 128 ? 5.265 -0.090 9.703 1.00 45.78 128 LEU A N 1
ATOM 1037 C CA . LEU A 1 128 ? 6.478 -0.802 10.081 1.00 45.78 128 LEU A CA 1
ATOM 1038 C C . LEU A 1 128 ? 6.984 -1.548 8.845 1.00 45.78 128 LEU A C 1
ATOM 1040 O O . LEU A 1 128 ? 6.699 -2.725 8.637 1.00 45.78 128 LEU A O 1
ATOM 1044 N N . VAL A 1 129 ? 7.740 -0.849 7.993 1.00 37.19 129 VAL A N 1
ATOM 1045 C CA . VAL A 1 129 ? 8.513 -1.512 6.935 1.00 37.19 129 VAL A CA 1
ATOM 1046 C C . VAL A 1 129 ? 9.765 -2.097 7.587 1.00 37.19 129 VAL A C 1
ATOM 1048 O O . VAL A 1 129 ? 10.788 -1.427 7.715 1.00 37.19 129 VAL A O 1
ATOM 1051 N N . SER A 1 130 ? 9.675 -3.337 8.067 1.00 29.09 130 SER A N 1
ATOM 1052 C CA . SER A 1 130 ? 10.855 -4.074 8.524 1.00 29.09 130 SER A CA 1
ATOM 1053 C C . SER A 1 130 ? 11.578 -4.655 7.308 1.00 29.09 130 SER A C 1
ATOM 1055 O O . SER A 1 130 ? 11.177 -5.691 6.781 1.00 29.09 130 SER A O 1
ATOM 1057 N N . PHE A 1 131 ? 12.647 -3.999 6.853 1.00 23.69 131 PHE A N 1
ATOM 1058 C CA . PHE A 1 131 ? 13.647 -4.651 6.008 1.00 23.69 131 PHE A CA 1
ATOM 1059 C C . PHE A 1 13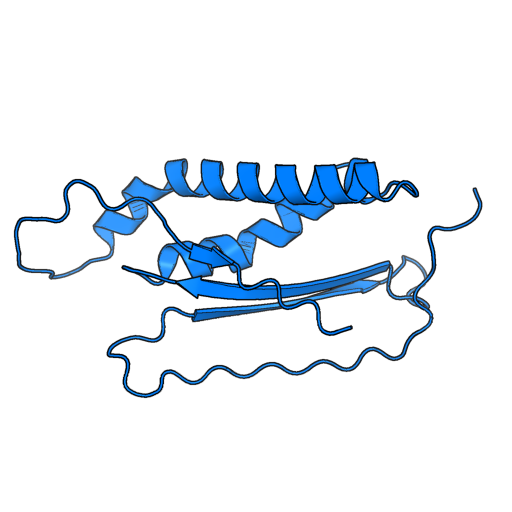1 ? 14.532 -5.508 6.917 1.00 23.69 131 PHE A C 1
ATOM 1061 O O . PHE A 1 131 ? 15.401 -4.989 7.615 1.00 23.69 131 PHE A O 1
ATOM 1068 N N . SER A 1 132 ? 14.302 -6.819 6.953 1.00 22.66 132 SER A N 1
ATOM 1069 C CA . SER A 1 132 ? 15.320 -7.751 7.443 1.00 22.66 132 SER A CA 1
ATOM 1070 C C . SER A 1 132 ? 16.243 -8.088 6.272 1.00 22.66 132 SER A C 1
ATOM 1072 O O . SER A 1 132 ? 15.815 -8.760 5.335 1.00 22.66 132 SER A O 1
ATOM 1074 N N . LEU A 1 133 ? 17.462 -7.536 6.310 1.00 28.09 133 LEU A N 1
ATOM 1075 C CA . LEU A 1 133 ? 18.606 -7.967 5.498 1.00 28.09 133 LEU A CA 1
ATOM 1076 C C . LEU A 1 133 ? 19.083 -9.355 5.942 1.00 28.09 133 LEU A C 1
ATOM 1078 O O . LEU A 1 133 ? 19.051 -9.613 7.169 1.00 28.09 133 LEU A O 1
#

InterPro domains:
  IPR000222 PPM-type phosphatase, divalent cation binding [PS01032] (46-54)
  IPR001932 PPM-type phosphatase-like domain [PF00481] (19-100)
  IPR015655 Protein phosphatase 2C [PTHR47992] (15-97)
  IPR036457 PPM-type phosphatase-like domain superfamily [G3DSA:3.60.40.10] (2-129)
  IPR036457 PPM-type phosphatase-like domain superfamily [SSF81606] (8-105)

Mean predicted aligned error: 9.18 Å

Organism: Scylla olivacea (NCBI:txid85551)

Secondary structure (DSSP, 8-state):
---S--B------------TT-SS---EEEEEEEE-TTSSSEEEEEEEEEEE-SSSHHHHHHHHHHHHHHHTSGGGG-S-HHHHHHHHHHHHHHHHHHHHHHHHHHTTS-S----S--TT----EEE------